Protein AF-A0A925FXT2-F1 (afdb_monomer_lite)

Secondary structure (DSSP, 8-state):
--BSS-TT-HHHHHHT-HHHHHHHHHHHHHHHHH-GGGHHHHHTT-PPS-HHHHHHHHHHHHHHHHTSBHHHHHHHH--

Structure (mmCIF, N/CA/C/O backbone):
data_AF-A0A925FXT2-F1
#
_entry.id   AF-A0A925FXT2-F1
#
loop_
_atom_site.group_PDB
_atom_site.id
_atom_site.type_symbol
_atom_site.label_atom_id
_atom_site.label_alt_id
_atom_site.label_comp_id
_atom_site.label_asym_id
_atom_site.label_entity_id
_atom_site.label_seq_id
_atom_site.pdbx_PDB_ins_code
_atom_site.Cartn_x
_atom_site.Cartn_y
_atom_site.Cartn_z
_atom_site.occupancy
_atom_site.B_iso_or_equiv
_atom_site.auth_seq_id
_atom_site.auth_comp_id
_atom_site.auth_asym_id
_atom_site.auth_atom_id
_atom_site.pdbx_PDB_model_num
ATOM 1 N N . MET A 1 1 ? -19.102 7.663 18.580 1.00 71.69 1 MET A N 1
ATOM 2 C CA . MET A 1 1 ? -18.348 7.849 17.319 1.00 71.69 1 MET A CA 1
ATOM 3 C C . MET A 1 1 ? -18.487 6.612 16.453 1.00 71.69 1 MET A C 1
ATOM 5 O O . MET A 1 1 ? -18.208 5.513 16.925 1.00 71.69 1 MET A O 1
ATOM 9 N N . GLN A 1 2 ? -18.951 6.781 15.216 1.00 91.94 2 GLN A N 1
ATOM 10 C CA . GLN A 1 2 ? -18.975 5.717 14.215 1.00 91.94 2 GLN A CA 1
ATOM 11 C C . GLN A 1 2 ? -17.565 5.544 13.639 1.00 91.94 2 GLN A C 1
ATOM 13 O O . GLN A 1 2 ? -16.904 6.525 13.304 1.00 91.94 2 GLN A O 1
ATOM 18 N N . PHE A 1 3 ? -17.086 4.305 13.561 1.00 96.75 3 PHE A N 1
ATOM 19 C CA . PHE A 1 3 ? -15.820 3.996 12.897 1.00 96.75 3 PHE A CA 1
ATOM 20 C C . PHE A 1 3 ? -15.996 4.007 11.379 1.00 96.75 3 PHE A C 1
ATOM 22 O O . PHE A 1 3 ? -17.029 3.544 10.901 1.00 96.75 3 PHE A O 1
ATOM 29 N N . PHE A 1 4 ? -14.977 4.455 10.639 1.00 97.00 4 PHE A N 1
ATOM 30 C CA . PHE A 1 4 ? -15.019 4.472 9.171 1.00 97.00 4 PHE A CA 1
ATOM 31 C C . PHE A 1 4 ? -15.161 3.056 8.594 1.00 97.00 4 PHE A C 1
ATOM 33 O O . PHE A 1 4 ? -16.041 2.774 7.788 1.00 97.00 4 PHE A O 1
ATOM 40 N N . VAL A 1 5 ? -14.349 2.122 9.095 1.00 97.25 5 VAL A N 1
ATOM 41 C CA . VAL A 1 5 ? -14.500 0.686 8.826 1.00 97.25 5 VAL A CA 1
ATOM 42 C C . VAL A 1 5 ? -15.085 -0.003 10.054 1.00 97.25 5 VAL A C 1
ATOM 44 O O . VAL A 1 5 ? -14.572 0.174 11.162 1.00 97.25 5 VAL A O 1
ATOM 47 N N . SER A 1 6 ? -16.103 -0.848 9.866 1.00 96.62 6 SER A N 1
ATOM 48 C CA . SER A 1 6 ? -16.681 -1.676 10.938 1.00 96.62 6 SER A CA 1
ATOM 49 C C . SER A 1 6 ? -15.607 -2.464 11.700 1.00 96.62 6 SER A C 1
ATOM 51 O O . SER A 1 6 ? -14.697 -3.030 11.091 1.00 96.62 6 SER A O 1
ATOM 53 N N . LYS A 1 7 ? -15.720 -2.535 13.036 1.00 94.75 7 LYS A N 1
ATOM 54 C CA . LYS A 1 7 ? -14.749 -3.227 13.909 1.00 94.75 7 LYS A CA 1
ATOM 55 C C . LYS A 1 7 ? -14.543 -4.699 13.539 1.00 94.75 7 LYS A C 1
ATOM 57 O O . LYS A 1 7 ? -13.425 -5.189 13.646 1.00 94.75 7 LYS A O 1
ATOM 62 N N . ASN A 1 8 ? -15.594 -5.361 13.055 1.00 95.50 8 ASN A N 1
ATOM 63 C CA . ASN A 1 8 ? -15.575 -6.781 12.693 1.00 95.50 8 ASN A CA 1
ATOM 64 C C . ASN A 1 8 ? -15.228 -7.023 11.212 1.00 95.50 8 ASN A C 1
ATOM 66 O O . ASN A 1 8 ? -15.316 -8.150 10.733 1.00 95.50 8 ASN A O 1
ATOM 70 N N . SER A 1 9 ? -14.848 -5.979 10.469 1.00 96.75 9 SER A N 1
ATOM 71 C CA . SER A 1 9 ? -14.491 -6.104 9.057 1.00 96.75 9 SER A CA 1
ATOM 72 C C . SER A 1 9 ? -13.162 -6.831 8.864 1.00 96.75 9 SER A C 1
ATOM 74 O O . SER A 1 9 ? -12.164 -6.532 9.527 1.00 96.75 9 SER A O 1
ATOM 76 N N . ILE A 1 10 ? -13.111 -7.709 7.859 1.00 95.62 10 ILE A N 1
ATOM 77 C CA . ILE A 1 10 ? -11.869 -8.342 7.398 1.00 95.62 10 ILE A CA 1
ATOM 78 C C . ILE A 1 10 ? -10.808 -7.311 6.983 1.00 95.62 10 ILE A C 1
ATOM 80 O O . ILE A 1 10 ? -9.618 -7.556 7.160 1.00 95.62 10 ILE A O 1
ATOM 84 N N . VAL A 1 11 ? -11.222 -6.124 6.530 1.00 95.25 11 VAL A N 1
ATOM 85 C CA . VAL A 1 11 ? -10.318 -5.026 6.159 1.00 95.25 11 VAL A CA 1
ATOM 86 C C . VAL A 1 11 ? -9.438 -4.623 7.345 1.00 95.25 11 VAL A C 1
ATOM 88 O O . VAL A 1 11 ? -8.224 -4.504 7.197 1.00 95.25 11 VAL A O 1
ATOM 91 N N . ARG A 1 12 ? -10.004 -4.514 8.556 1.00 95.56 12 ARG A N 1
ATOM 92 C CA .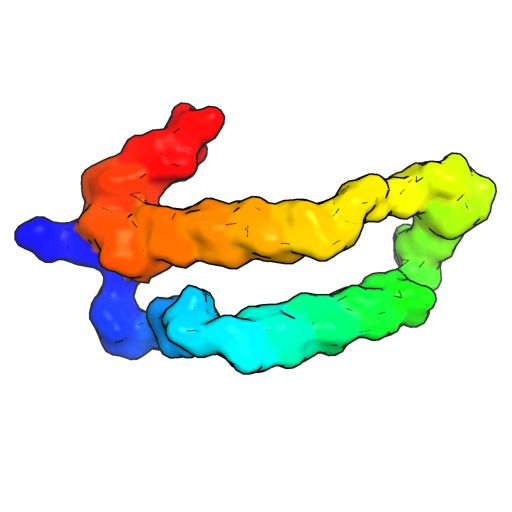 ARG A 1 12 ? -9.219 -4.244 9.775 1.00 95.56 12 ARG A CA 1
ATOM 93 C C . ARG A 1 12 ? -8.262 -5.384 10.109 1.00 95.56 12 ARG A C 1
ATOM 95 O O . ARG A 1 12 ? -7.168 -5.131 10.601 1.00 95.56 12 ARG A O 1
ATOM 102 N N . LYS A 1 13 ? -8.638 -6.636 9.835 1.00 94.00 13 LYS A N 1
ATOM 103 C CA . LYS A 1 13 ? -7.763 -7.796 10.060 1.00 94.00 13 LYS A CA 1
ATOM 104 C C . LYS A 1 13 ? -6.560 -7.787 9.115 1.00 94.00 13 LYS A C 1
ATOM 106 O O . LYS A 1 13 ? -5.453 -8.052 9.569 1.00 94.00 13 LYS A O 1
ATOM 111 N N . ILE A 1 14 ? -6.778 -7.460 7.841 1.00 93.44 14 ILE A N 1
ATOM 112 C CA . ILE A 1 14 ? -5.725 -7.373 6.818 1.00 93.44 14 ILE A CA 1
ATOM 113 C C . ILE A 1 14 ? -4.758 -6.235 7.158 1.00 93.44 14 ILE A C 1
ATOM 115 O O . ILE A 1 14 ? -3.575 -6.475 7.364 1.00 93.44 14 ILE A O 1
ATOM 119 N N . TRP A 1 15 ? -5.265 -5.010 7.315 1.00 94.69 15 TRP A N 1
ATOM 120 C CA . TRP A 1 15 ? -4.433 -3.824 7.562 1.00 94.69 15 TRP A CA 1
ATOM 121 C C . TRP A 1 15 ? -3.887 -3.719 8.995 1.00 94.69 15 TRP A C 1
ATOM 123 O O . TRP A 1 15 ? -3.023 -2.889 9.275 1.00 94.69 15 TRP A O 1
ATOM 133 N N . GLY A 1 16 ? -4.388 -4.548 9.914 1.00 92.31 16 GLY A N 1
ATOM 134 C CA . GLY A 1 16 ? -3.921 -4.625 11.299 1.00 92.31 16 GLY A CA 1
ATOM 135 C C . GLY A 1 16 ? -2.725 -5.551 11.504 1.00 92.31 16 GLY A C 1
ATOM 136 O O . GLY A 1 16 ? -2.094 -5.483 12.557 1.00 92.31 16 GLY A O 1
ATOM 137 N N . LYS A 1 17 ? -2.400 -6.400 10.521 1.00 93.56 17 LYS A N 1
ATOM 138 C CA . LYS A 1 17 ? -1.328 -7.398 10.610 1.00 93.56 17 LYS A CA 1
ATOM 139 C C . LYS A 1 17 ? -0.247 -7.128 9.571 1.00 93.56 17 LYS A C 1
ATOM 141 O O . LYS A 1 17 ? -0.464 -7.340 8.380 1.00 93.56 17 LYS A O 1
ATOM 146 N N . SER A 1 18 ? 0.931 -6.719 10.034 1.00 89.44 18 SER A N 1
ATOM 147 C CA . SER A 1 18 ? 2.076 -6.413 9.167 1.00 89.44 18 SER A CA 1
ATOM 148 C C . SER A 1 18 ? 2.460 -7.590 8.268 1.00 89.44 18 SER A C 1
ATOM 150 O O . SER A 1 18 ? 2.680 -7.386 7.080 1.00 89.44 18 SER A O 1
ATOM 152 N N . ASP A 1 19 ? 2.442 -8.819 8.791 1.00 93.19 19 ASP A N 1
ATOM 153 C CA . ASP A 1 19 ? 2.790 -10.020 8.017 1.00 93.19 19 ASP A CA 1
ATOM 154 C C . ASP A 1 19 ? 1.816 -10.266 6.859 1.00 93.19 19 ASP A C 1
ATOM 156 O O . ASP A 1 19 ? 2.224 -10.649 5.767 1.00 93.19 19 ASP A O 1
ATOM 160 N N . THR A 1 20 ? 0.520 -10.004 7.070 1.00 93.69 20 THR A N 1
ATOM 161 C CA . THR A 1 20 ? -0.500 -10.137 6.018 1.00 93.69 20 THR A CA 1
ATOM 162 C C . THR A 1 20 ? -0.281 -9.110 4.915 1.00 93.69 20 THR A C 1
ATOM 164 O O . THR A 1 20 ? -0.341 -9.446 3.735 1.00 93.69 20 THR A O 1
ATOM 167 N N . VAL A 1 21 ? 0.011 -7.866 5.292 1.00 92.38 21 VAL A N 1
ATOM 168 C CA . VAL A 1 21 ? 0.325 -6.794 4.344 1.00 92.38 21 VAL A CA 1
ATOM 169 C C . VAL A 1 21 ? 1.591 -7.117 3.550 1.00 92.38 21 VAL A C 1
ATOM 171 O O . VAL A 1 21 ? 1.596 -6.983 2.328 1.00 92.38 21 VAL A O 1
ATOM 174 N N . LEU A 1 22 ? 2.648 -7.576 4.225 1.00 92.44 22 LEU A N 1
ATOM 175 C CA . LEU A 1 22 ? 3.916 -7.919 3.586 1.00 92.44 22 LEU A CA 1
ATOM 176 C C . LEU A 1 22 ? 3.760 -9.098 2.622 1.00 92.44 22 LEU A C 1
ATOM 178 O O . LEU A 1 22 ? 4.292 -9.049 1.517 1.00 92.44 22 LEU A O 1
ATOM 182 N N . PHE A 1 23 ? 2.987 -10.116 3.005 1.00 93.81 23 PHE A N 1
ATOM 183 C CA . PHE A 1 23 ? 2.681 -11.258 2.147 1.00 93.81 23 PHE A CA 1
ATOM 184 C C . PHE A 1 23 ? 1.963 -10.834 0.858 1.00 93.81 23 PHE A C 1
ATOM 186 O O . PHE A 1 23 ? 2.381 -11.219 -0.233 1.00 93.81 23 PHE A O 1
ATOM 193 N N . ILE A 1 24 ? 0.929 -9.991 0.970 1.00 92.19 24 ILE A N 1
ATOM 194 C CA . ILE A 1 24 ? 0.199 -9.459 -0.192 1.00 92.19 24 ILE A CA 1
ATOM 195 C C . ILE A 1 24 ? 1.133 -8.636 -1.080 1.00 92.19 24 ILE A C 1
ATOM 197 O O . ILE A 1 24 ? 1.139 -8.817 -2.295 1.00 92.19 24 ILE A O 1
ATOM 201 N N . PHE A 1 25 ? 1.941 -7.754 -0.488 1.00 92.56 25 PHE A N 1
ATOM 202 C CA . PHE A 1 25 ? 2.858 -6.911 -1.248 1.00 92.56 25 PHE A CA 1
ATOM 203 C C . PHE A 1 25 ? 3.918 -7.727 -1.990 1.00 92.56 25 PHE A C 1
ATOM 205 O O . PHE A 1 25 ? 4.168 -7.479 -3.169 1.00 92.56 25 PHE A O 1
ATOM 212 N N . ALA A 1 26 ? 4.522 -8.715 -1.328 1.00 93.00 26 ALA A N 1
ATOM 213 C CA . ALA A 1 26 ? 5.506 -9.596 -1.944 1.00 93.00 26 ALA A CA 1
ATOM 214 C C . ALA A 1 26 ? 4.895 -10.396 -3.106 1.00 93.00 26 ALA A C 1
ATOM 216 O O . ALA A 1 26 ? 5.476 -10.434 -4.190 1.00 93.00 26 ALA A O 1
ATOM 217 N N . GLY A 1 27 ? 3.700 -10.966 -2.910 1.00 95.06 27 GLY A N 1
ATOM 218 C CA . GLY A 1 27 ? 2.973 -11.686 -3.958 1.00 95.06 27 GLY A CA 1
ATOM 219 C C . GLY A 1 27 ? 2.640 -10.799 -5.158 1.00 95.06 27 GLY A C 1
ATOM 220 O O . GLY A 1 27 ? 2.969 -11.149 -6.287 1.00 95.06 27 GLY A O 1
ATOM 221 N N . ALA A 1 28 ? 2.079 -9.612 -4.912 1.00 93.94 28 ALA A N 1
ATOM 222 C CA . ALA A 1 28 ? 1.751 -8.650 -5.964 1.00 93.94 28 ALA A CA 1
ATOM 223 C C . ALA A 1 28 ? 2.999 -8.141 -6.706 1.00 93.94 28 ALA A C 1
ATOM 225 O O . ALA A 1 28 ? 2.947 -7.910 -7.909 1.00 93.94 28 ALA A O 1
ATOM 226 N N . SER A 1 29 ? 4.131 -7.992 -6.011 1.00 92.81 29 SER A N 1
ATOM 227 C CA . SER A 1 29 ? 5.399 -7.582 -6.629 1.00 92.81 29 SER A CA 1
ATOM 228 C C . SER A 1 29 ? 5.953 -8.665 -7.557 1.00 92.81 29 SER A C 1
ATOM 230 O O . SER A 1 29 ? 6.443 -8.354 -8.641 1.00 92.81 29 SER A O 1
ATOM 232 N N . ALA A 1 30 ? 5.846 -9.935 -7.155 1.00 94.31 30 ALA A N 1
ATOM 233 C CA . ALA A 1 30 ? 6.217 -11.068 -7.997 1.00 94.31 30 ALA A CA 1
ATOM 234 C C . ALA A 1 30 ? 5.297 -11.184 -9.224 1.00 94.31 30 ALA A C 1
ATOM 236 O O . ALA A 1 30 ? 5.785 -11.364 -10.336 1.00 94.31 30 ALA A O 1
ATOM 237 N N . GLU A 1 31 ? 3.983 -11.025 -9.040 1.00 96.19 31 GLU A N 1
ATOM 238 C CA . GLU A 1 31 ? 3.012 -11.025 -10.140 1.00 96.19 31 GLU A CA 1
ATOM 239 C C . GLU A 1 31 ? 3.258 -9.868 -11.117 1.00 96.19 31 GLU A C 1
ATOM 241 O O . GLU A 1 31 ? 3.277 -10.077 -12.329 1.00 96.19 31 GLU A O 1
ATOM 246 N N . PHE A 1 32 ? 3.517 -8.663 -10.600 1.00 94.50 32 PHE A N 1
ATOM 247 C CA . PHE A 1 32 ? 3.853 -7.491 -11.407 1.00 94.50 32 PHE A CA 1
ATOM 248 C C . PHE A 1 32 ? 5.066 -7.760 -12.300 1.00 94.50 32 PHE A C 1
ATOM 250 O O . PHE A 1 32 ? 5.006 -7.496 -13.495 1.00 94.50 32 PHE A O 1
ATOM 257 N N . ALA A 1 33 ? 6.134 -8.348 -11.754 1.00 92.12 33 ALA A N 1
ATOM 258 C CA . ALA A 1 33 ? 7.345 -8.644 -12.517 1.00 92.12 33 ALA A CA 1
ATOM 259 C C . ALA A 1 33 ? 7.148 -9.684 -13.638 1.00 92.12 33 ALA A C 1
ATOM 261 O O . ALA A 1 33 ? 7.974 -9.757 -14.544 1.00 92.12 33 ALA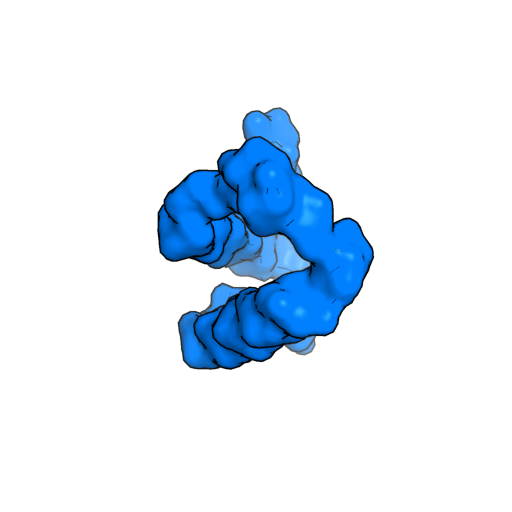 A O 1
ATOM 262 N N . LEU A 1 34 ? 6.080 -10.487 -13.584 1.00 94.69 34 LEU A N 1
ATOM 263 C CA . LEU A 1 34 ? 5.763 -11.516 -14.581 1.00 94.69 34 LEU A CA 1
ATOM 264 C C . LEU A 1 34 ? 4.665 -11.088 -15.568 1.00 94.69 34 LEU A C 1
ATOM 266 O O . LEU A 1 34 ? 4.331 -11.837 -16.490 1.00 94.69 34 LEU A O 1
ATOM 270 N N . ASN A 1 35 ? 4.079 -9.904 -15.389 1.00 96.56 35 ASN A N 1
ATOM 271 C CA . ASN A 1 35 ? 2.966 -9.447 -16.204 1.00 96.56 35 ASN A CA 1
ATOM 272 C C . ASN A 1 35 ? 3.457 -8.714 -17.463 1.00 96.56 35 ASN A C 1
ATOM 274 O O . ASN A 1 35 ? 3.906 -7.574 -17.401 1.00 96.56 35 ASN A O 1
ATOM 278 N N . LYS A 1 36 ? 3.257 -9.322 -18.639 1.00 96.81 36 LYS A N 1
ATOM 279 C CA . LYS A 1 36 ? 3.656 -8.733 -19.933 1.00 96.81 36 LYS A CA 1
ATOM 280 C C . LYS A 1 36 ? 3.094 -7.331 -20.193 1.00 96.81 36 LYS A C 1
ATOM 282 O O . LYS A 1 36 ? 3.694 -6.554 -20.929 1.00 96.81 36 LYS A O 1
ATOM 287 N N . ALA A 1 37 ? 1.947 -6.981 -19.604 1.00 97.38 37 ALA A N 1
ATOM 288 C CA . ALA A 1 37 ? 1.362 -5.649 -19.757 1.00 97.38 37 ALA A CA 1
ATOM 289 C C . ALA A 1 37 ? 2.240 -4.535 -19.159 1.00 97.38 37 ALA A C 1
ATOM 291 O O . ALA A 1 37 ? 2.049 -3.366 -19.499 1.00 97.38 37 ALA A O 1
ATOM 292 N N . VAL A 1 38 ? 3.200 -4.871 -18.288 1.00 96.50 38 VAL A N 1
ATOM 293 C CA . VAL A 1 38 ? 4.106 -3.905 -17.653 1.00 96.50 38 VAL A CA 1
ATOM 294 C C . VAL A 1 38 ? 5.528 -3.917 -18.221 1.00 96.50 38 VAL A C 1
ATOM 296 O O . VAL A 1 38 ? 6.325 -3.067 -17.831 1.00 96.50 38 VAL A O 1
ATOM 299 N N . ASP A 1 39 ? 5.842 -4.786 -19.190 1.00 96.38 39 ASP A N 1
ATOM 300 C CA . ASP A 1 39 ? 7.179 -4.908 -19.804 1.00 96.38 39 ASP A CA 1
ATOM 301 C C . ASP A 1 39 ? 7.721 -3.563 -20.312 1.00 96.38 39 ASP A C 1
ATOM 303 O O . ASP A 1 39 ? 8.905 -3.250 -20.174 1.00 96.38 39 ASP A O 1
ATOM 307 N N . TRP A 1 40 ? 6.844 -2.715 -20.856 1.00 96.88 40 TRP A N 1
ATOM 308 C CA . TRP A 1 40 ? 7.219 -1.392 -21.355 1.00 96.88 40 TRP A CA 1
ATOM 309 C C . TRP A 1 40 ? 7.868 -0.507 -20.280 1.00 96.88 40 TRP A C 1
ATOM 311 O O . TRP A 1 40 ? 8.713 0.323 -20.618 1.00 96.88 40 TRP A O 1
ATOM 321 N N . LEU A 1 41 ? 7.538 -0.679 -18.993 1.00 96.69 41 LEU A N 1
ATOM 322 C CA . LEU A 1 41 ? 8.168 0.059 -17.891 1.00 96.69 41 LEU A CA 1
ATOM 323 C C . LEU A 1 41 ? 9.652 -0.289 -17.759 1.00 96.69 41 LEU A C 1
ATOM 325 O O . LEU A 1 41 ? 10.460 0.596 -17.481 1.00 96.69 41 LEU A O 1
ATOM 329 N N . TYR A 1 42 ? 10.013 -1.549 -18.005 1.00 93.50 42 TYR A N 1
ATOM 330 C CA . TYR A 1 42 ? 11.392 -2.027 -17.957 1.00 93.50 42 TYR A CA 1
ATOM 331 C C . TYR A 1 42 ? 12.195 -1.503 -19.152 1.00 93.50 42 TYR A C 1
ATOM 333 O O . TYR A 1 42 ? 13.277 -0.953 -18.966 1.00 93.50 42 TYR A O 1
ATOM 341 N N . PHE A 1 43 ? 11.640 -1.576 -20.367 1.00 95.75 43 PHE A N 1
ATOM 342 C CA . PHE A 1 43 ? 12.325 -1.105 -21.580 1.00 95.75 43 PHE A CA 1
ATOM 343 C C . PHE A 1 43 ? 12.439 0.420 -21.675 1.00 95.75 43 PHE A C 1
ATOM 345 O O . PHE A 1 43 ? 13.364 0.930 -22.302 1.00 95.75 43 PHE A O 1
ATOM 352 N N . THR A 1 44 ? 11.516 1.159 -21.056 1.00 97.50 44 THR A N 1
ATOM 353 C CA . THR A 1 44 ? 11.544 2.632 -21.038 1.00 97.50 44 THR A CA 1
ATOM 354 C C . THR A 1 44 ? 12.209 3.217 -19.793 1.00 97.50 44 THR A C 1
ATOM 356 O O . THR A 1 44 ? 12.333 4.436 -19.700 1.00 97.50 44 THR A O 1
ATOM 359 N N . GLY A 1 45 ? 12.608 2.383 -18.824 1.00 94.62 45 GLY A N 1
ATOM 360 C CA . GLY A 1 45 ? 13.152 2.841 -17.542 1.00 94.62 45 GLY A CA 1
ATOM 361 C C . GLY A 1 45 ? 12.142 3.604 -16.674 1.00 94.62 45 GLY A C 1
ATOM 362 O O . GLY A 1 45 ? 12.536 4.368 -15.799 1.00 94.62 45 GLY A O 1
ATOM 363 N N . LYS A 1 46 ? 10.837 3.419 -16.908 1.00 95.44 46 LYS A N 1
ATOM 364 C CA . LYS A 1 46 ? 9.744 4.116 -16.206 1.00 95.44 46 LYS A CA 1
ATOM 365 C C . LYS A 1 46 ? 9.218 3.353 -14.990 1.00 95.44 46 LYS A C 1
ATOM 367 O O . LYS A 1 46 ? 8.113 3.631 -14.525 1.00 95.44 46 LYS A O 1
ATOM 372 N N . LEU A 1 47 ? 9.982 2.390 -14.474 1.00 93.44 47 LEU A N 1
ATOM 373 C CA . LEU A 1 47 ? 9.624 1.699 -13.238 1.00 93.44 47 LEU A CA 1
ATOM 374 C C . LEU A 1 47 ? 9.414 2.713 -12.101 1.00 93.44 47 LEU A C 1
ATOM 376 O O . LEU A 1 47 ? 10.216 3.641 -11.958 1.00 93.44 47 LEU A O 1
ATOM 380 N N . PRO A 1 48 ? 8.364 2.549 -11.276 1.00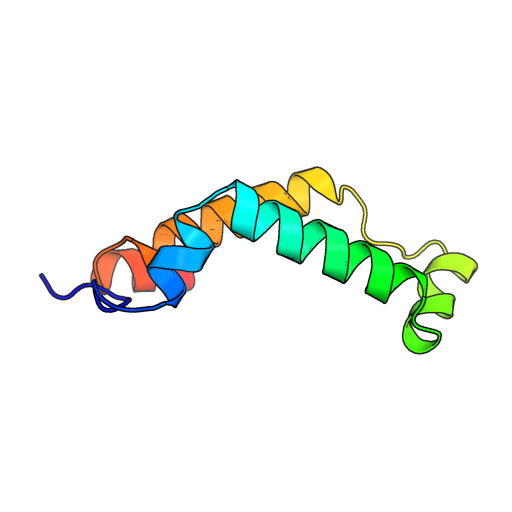 89.19 48 PRO A N 1
ATOM 381 C CA . PRO A 1 48 ? 8.170 3.396 -10.111 1.00 89.19 48 PRO A CA 1
ATOM 382 C C . PRO A 1 48 ? 9.406 3.366 -9.209 1.00 89.19 48 PRO A C 1
ATOM 384 O O . PRO A 1 48 ? 9.841 2.300 -8.771 1.00 89.19 48 PRO A O 1
ATOM 387 N N . ALA A 1 49 ? 9.954 4.542 -8.920 1.00 92.62 49 ALA A N 1
ATOM 388 C CA . ALA A 1 49 ? 11.042 4.674 -7.965 1.00 92.62 49 ALA A CA 1
ATOM 389 C C . ALA A 1 49 ? 10.555 4.404 -6.530 1.00 92.62 49 ALA A C 1
ATOM 391 O O . ALA A 1 49 ? 9.373 4.575 -6.216 1.00 92.62 49 ALA A O 1
ATOM 392 N N . ASP A 1 50 ? 11.494 4.019 -5.664 1.00 94.62 50 ASP A N 1
ATOM 393 C CA . ASP A 1 50 ? 11.295 3.838 -4.219 1.00 94.62 50 ASP A CA 1
ATOM 394 C C . ASP A 1 50 ? 10.124 2.898 -3.825 1.00 94.62 50 ASP A C 1
ATOM 396 O O . ASP A 1 50 ? 9.165 3.303 -3.160 1.00 94.62 50 ASP A O 1
ATOM 400 N N . PRO A 1 51 ? 10.164 1.609 -4.218 1.00 89.81 51 PRO A N 1
ATOM 401 C CA . PRO A 1 51 ? 9.082 0.663 -3.929 1.00 89.81 51 PRO A CA 1
ATOM 402 C C . PRO A 1 51 ? 8.849 0.441 -2.425 1.00 89.81 51 PRO A C 1
ATOM 404 O O . PRO A 1 51 ? 7.706 0.251 -2.006 1.00 89.81 51 PRO A O 1
ATOM 407 N N . LEU A 1 52 ? 9.901 0.502 -1.599 1.00 91.88 52 LEU A N 1
ATOM 408 C CA . LEU A 1 52 ? 9.785 0.339 -0.147 1.00 91.88 52 LEU A CA 1
ATOM 409 C C . LEU A 1 52 ? 9.141 1.563 0.509 1.00 91.88 52 LEU A C 1
ATOM 411 O O . LEU A 1 52 ? 8.225 1.404 1.318 1.00 91.88 52 LEU A O 1
ATOM 415 N N . GLY A 1 53 ? 9.553 2.780 0.139 1.00 93.94 53 GLY A N 1
ATOM 416 C CA . GLY A 1 53 ? 8.903 3.995 0.626 1.00 93.94 53 GLY A CA 1
ATOM 417 C C . GLY A 1 53 ? 7.426 4.046 0.236 1.00 93.94 53 GLY A C 1
ATOM 418 O O . GLY A 1 53 ? 6.576 4.353 1.075 1.00 93.94 53 GLY A O 1
ATOM 419 N N . ARG A 1 54 ? 7.092 3.636 -0.996 1.00 92.06 54 ARG A N 1
ATOM 420 C CA . ARG A 1 54 ? 5.701 3.517 -1.475 1.00 92.06 54 ARG A CA 1
ATOM 421 C C . ARG A 1 54 ? 4.886 2.470 -0.713 1.00 92.06 54 ARG A C 1
ATOM 423 O O . ARG A 1 54 ? 3.709 2.707 -0.433 1.00 92.06 54 ARG A O 1
ATOM 430 N N . LEU A 1 55 ? 5.485 1.337 -0.340 1.00 91.31 55 LEU A N 1
ATOM 431 C CA . LEU A 1 55 ? 4.841 0.354 0.535 1.00 91.31 55 LEU A CA 1
ATOM 432 C C . LEU A 1 55 ? 4.500 0.991 1.885 1.00 91.31 55 LEU A C 1
ATOM 434 O O . LEU A 1 55 ? 3.337 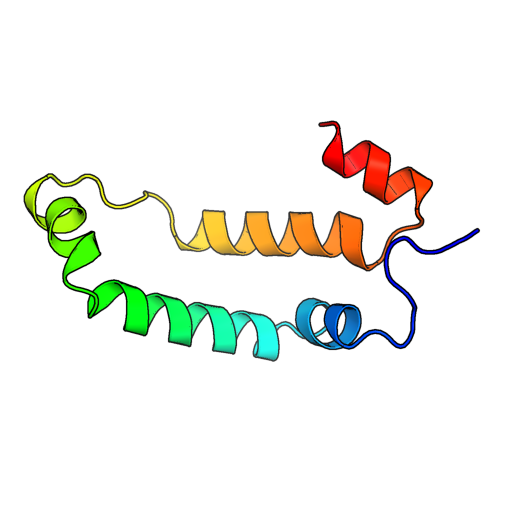1.003 2.289 1.00 91.31 55 LEU A O 1
ATOM 438 N N . PHE A 1 56 ? 5.489 1.554 2.581 1.00 91.75 56 PHE A N 1
ATOM 439 C CA . PHE A 1 56 ? 5.271 2.100 3.921 1.00 91.75 56 PHE A CA 1
ATOM 440 C C . PHE A 1 56 ? 4.306 3.288 3.926 1.00 91.75 56 PHE A C 1
ATOM 442 O O . PHE A 1 56 ? 3.495 3.402 4.851 1.00 91.75 56 PHE A O 1
ATOM 449 N N . SER A 1 57 ? 4.334 4.143 2.899 1.00 92.75 57 SER A N 1
ATOM 450 C CA . SER A 1 57 ? 3.378 5.245 2.767 1.00 92.75 57 SER A CA 1
ATOM 451 C C . SER A 1 57 ? 1.950 4.730 2.586 1.00 92.75 57 SER A C 1
ATOM 453 O O . SER A 1 57 ? 1.054 5.189 3.295 1.00 92.75 57 SER A O 1
ATOM 455 N N . THR A 1 58 ? 1.753 3.708 1.747 1.00 91.75 58 THR A N 1
ATOM 456 C CA . THR A 1 58 ? 0.455 3.045 1.547 1.00 91.75 58 THR A CA 1
ATOM 457 C C . THR A 1 58 ? -0.058 2.436 2.848 1.00 91.75 58 THR A C 1
ATOM 459 O O . THR A 1 58 ? -1.200 2.668 3.236 1.00 91.75 58 THR A O 1
ATOM 462 N N . VAL A 1 59 ? 0.792 1.707 3.577 1.00 92.12 59 VAL A N 1
ATOM 463 C CA . VAL A 1 59 ? 0.417 1.088 4.859 1.00 92.12 59 VAL A CA 1
ATOM 464 C C . VAL A 1 59 ? 0.049 2.139 5.897 1.00 92.12 59 VAL A C 1
ATOM 466 O O . VAL A 1 59 ? -0.958 2.000 6.594 1.00 92.12 59 VAL A O 1
ATOM 469 N N . ARG A 1 60 ? 0.839 3.211 6.000 1.00 92.75 60 ARG A N 1
ATOM 470 C CA . ARG A 1 60 ? 0.570 4.306 6.935 1.00 92.75 60 ARG A CA 1
ATOM 471 C C . ARG A 1 60 ? -0.743 5.003 6.599 1.00 92.75 60 ARG A C 1
ATOM 473 O O . ARG A 1 60 ? -1.537 5.242 7.505 1.00 92.75 60 ARG A O 1
ATOM 480 N N . TYR A 1 61 ? -0.970 5.305 5.324 1.00 94.69 61 TYR A N 1
ATOM 481 C CA . TYR A 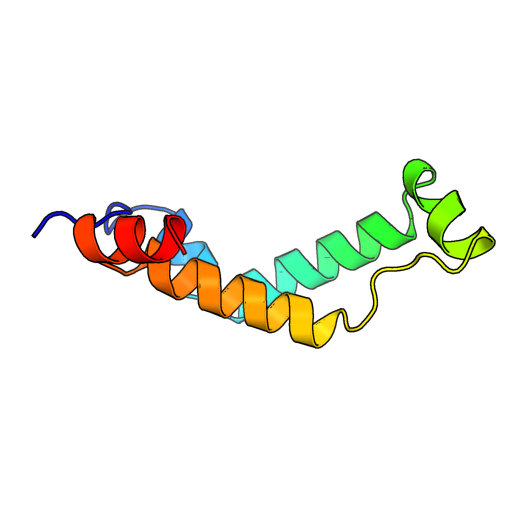1 61 ? -2.193 5.939 4.846 1.00 94.69 61 TYR A CA 1
ATOM 482 C C . TYR A 1 61 ? -3.422 5.060 5.106 1.00 94.69 61 TYR A C 1
ATOM 484 O O . TYR A 1 61 ? -4.361 5.490 5.770 1.00 94.69 61 TYR A O 1
ATOM 492 N N . ALA A 1 62 ? -3.372 3.783 4.721 1.00 94.62 62 ALA A N 1
ATOM 493 C CA . ALA A 1 62 ? -4.464 2.846 4.960 1.00 94.62 62 ALA A CA 1
ATOM 494 C C . ALA A 1 62 ? -4.779 2.694 6.456 1.00 94.62 62 ALA A C 1
ATOM 496 O O . ALA A 1 62 ? -5.945 2.692 6.845 1.00 94.62 62 ALA A O 1
ATOM 497 N N . ARG A 1 63 ? -3.763 2.634 7.329 1.00 93.19 63 ARG A N 1
ATOM 498 C CA . ARG A 1 63 ? -3.985 2.566 8.782 1.00 93.19 63 ARG A CA 1
ATOM 499 C C . ARG A 1 63 ? -4.634 3.829 9.353 1.00 93.19 63 ARG A C 1
ATOM 501 O O . ARG A 1 63 ? -5.453 3.688 10.259 1.00 93.19 63 ARG A O 1
ATOM 508 N N . LYS A 1 64 ? -4.306 5.020 8.831 1.00 94.25 64 LYS A N 1
ATOM 509 C CA . LYS A 1 64 ? -4.955 6.287 9.225 1.00 94.25 64 LYS A CA 1
ATOM 510 C C . LYS A 1 64 ? -6.457 6.287 8.938 1.00 94.25 64 LYS A C 1
ATOM 512 O O . LYS A 1 64 ? -7.190 6.923 9.673 1.00 94.25 64 LYS A O 1
ATOM 517 N N . ILE A 1 65 ? -6.910 5.558 7.920 1.00 96.50 65 ILE A N 1
ATOM 518 C CA . ILE A 1 65 ? -8.324 5.496 7.522 1.00 96.50 65 ILE A CA 1
ATOM 519 C C . ILE A 1 65 ? -9.033 4.319 8.203 1.00 96.50 65 ILE A C 1
ATOM 521 O O . ILE A 1 65 ? -10.052 4.475 8.870 1.00 96.50 65 ILE A O 1
ATOM 525 N N . VAL A 1 66 ? -8.473 3.113 8.075 1.00 96.94 66 VAL A N 1
ATOM 526 C CA . VAL A 1 66 ? -9.135 1.856 8.461 1.00 96.94 66 VAL A CA 1
ATOM 527 C C . VAL A 1 66 ? -9.427 1.780 9.959 1.00 96.94 66 VAL A C 1
ATOM 529 O O . VAL A 1 66 ? -10.417 1.166 10.362 1.00 96.94 66 VAL A O 1
ATOM 532 N N . PHE A 1 67 ? -8.584 2.390 10.796 1.00 95.69 67 PHE A N 1
ATOM 533 C CA . PHE A 1 67 ? -8.725 2.321 12.251 1.00 95.69 67 PHE A CA 1
ATOM 534 C C . PHE A 1 67 ? -9.352 3.562 12.885 1.00 95.69 67 PHE A C 1
ATOM 536 O O . PHE A 1 67 ? -9.710 3.492 14.061 1.00 95.69 67 PHE A O 1
ATOM 543 N N . ALA A 1 68 ? -9.554 4.625 12.113 1.00 96.88 68 ALA A N 1
ATOM 544 C CA . ALA A 1 68 ? -10.068 5.901 12.583 1.00 96.88 68 ALA A CA 1
ATOM 545 C C . ALA A 1 68 ? -11.602 5.949 12.671 1.00 96.88 68 ALA A C 1
ATOM 547 O O . ALA A 1 68 ? -12.329 5.057 12.197 1.00 96.88 68 ALA A O 1
ATOM 548 N N . SER A 1 69 ? -12.100 7.000 13.320 1.00 97.31 69 SER A N 1
ATOM 549 C CA . SER A 1 69 ? -13.503 7.392 13.212 1.00 97.31 69 SER A CA 1
ATOM 550 C C . SER A 1 69 ? -13.847 7.839 11.791 1.00 97.31 69 SER A C 1
ATOM 552 O O . SER A 1 69 ? -12.965 8.113 10.982 1.00 97.31 69 SER A O 1
ATOM 554 N N . ALA A 1 70 ? -15.141 7.883 11.472 1.00 96.31 70 ALA A N 1
ATOM 555 C CA . ALA A 1 70 ? -15.600 8.319 10.156 1.00 96.31 70 ALA A CA 1
ATOM 556 C C . ALA A 1 70 ? -15.118 9.741 9.814 1.00 96.31 70 ALA A C 1
ATOM 558 O O . ALA A 1 70 ? -14.693 9.984 8.691 1.00 96.31 70 ALA A O 1
ATOM 559 N N . GLU A 1 71 ? -15.132 10.648 10.791 1.00 96.31 71 GLU A N 1
ATOM 560 C CA . GLU A 1 71 ? -14.705 12.040 10.624 1.00 96.31 71 GLU A CA 1
ATOM 561 C C . GLU A 1 71 ? -13.203 12.155 10.330 1.00 96.31 71 GLU A C 1
ATOM 563 O O . GLU A 1 71 ? -12.811 12.716 9.311 1.00 96.31 71 GLU A O 1
ATOM 568 N N . GLU A 1 72 ? -12.360 11.546 11.168 1.00 96.25 72 GLU A N 1
ATOM 569 C CA . GLU A 1 72 ? -10.900 11.538 10.992 1.00 96.25 72 GLU A CA 1
ATOM 570 C C . GLU A 1 72 ? -10.472 10.874 9.675 1.00 96.25 72 GLU A C 1
ATOM 572 O O . GLU A 1 72 ? -9.529 11.323 9.024 1.00 96.25 72 GLU A O 1
ATOM 577 N N . ALA A 1 73 ? -11.154 9.795 9.282 1.00 96.88 73 ALA A N 1
ATOM 578 C CA . ALA A 1 73 ? -10.877 9.098 8.035 1.00 96.88 73 ALA A CA 1
ATOM 579 C C . ALA A 1 73 ? -11.211 9.960 6.812 1.00 96.88 73 ALA A C 1
ATOM 581 O O . ALA A 1 73 ? -10.388 10.035 5.905 1.00 96.88 73 ALA A O 1
ATOM 582 N N . ASN A 1 74 ? -12.369 10.628 6.803 1.00 96.25 74 ASN A N 1
ATOM 583 C CA . ASN A 1 74 ? -12.743 11.542 5.721 1.00 96.25 74 ASN A CA 1
ATOM 584 C C . ASN A 1 74 ? -11.748 12.707 5.619 1.00 96.25 74 ASN A C 1
ATOM 586 O O . ASN A 1 74 ? -11.237 12.974 4.538 1.00 96.25 74 ASN A O 1
ATOM 590 N N . ALA A 1 75 ? -11.359 13.303 6.750 1.00 95.94 75 ALA A N 1
ATOM 591 C CA . ALA A 1 75 ? -10.347 14.359 6.768 1.00 95.94 75 ALA A CA 1
ATOM 592 C C . ALA A 1 75 ? -8.986 13.907 6.202 1.00 95.94 75 ALA A C 1
ATOM 594 O O . ALA A 1 75 ? -8.287 14.699 5.581 1.00 95.94 75 ALA A O 1
ATOM 595 N N . ALA A 1 76 ? -8.602 12.640 6.401 1.00 94.56 76 ALA A N 1
ATOM 596 C CA . ALA A 1 76 ? -7.381 12.073 5.825 1.00 94.56 76 ALA A CA 1
ATOM 597 C C . ALA A 1 76 ? -7.506 11.712 4.332 1.00 94.56 76 ALA A C 1
ATOM 599 O O . ALA A 1 76 ? -6.486 11.516 3.675 1.00 94.56 76 ALA A O 1
ATOM 600 N N . ILE A 1 77 ? -8.725 11.555 3.811 1.00 94.88 77 ILE A N 1
ATOM 601 C CA . ILE A 1 77 ? -8.989 11.284 2.390 1.00 94.88 77 ILE A CA 1
ATOM 602 C C . ILE A 1 77 ? -8.972 12.584 1.581 1.00 94.88 77 ILE A C 1
ATOM 604 O O . ILE A 1 77 ? -8.483 12.581 0.456 1.00 94.88 77 ILE A O 1
ATOM 608 N N . ASP A 1 78 ? -9.450 13.678 2.171 1.00 92.62 78 ASP A N 1
ATOM 609 C CA . ASP A 1 78 ? -9.559 14.986 1.516 1.00 92.62 78 ASP A CA 1
ATOM 610 C C . ASP A 1 78 ?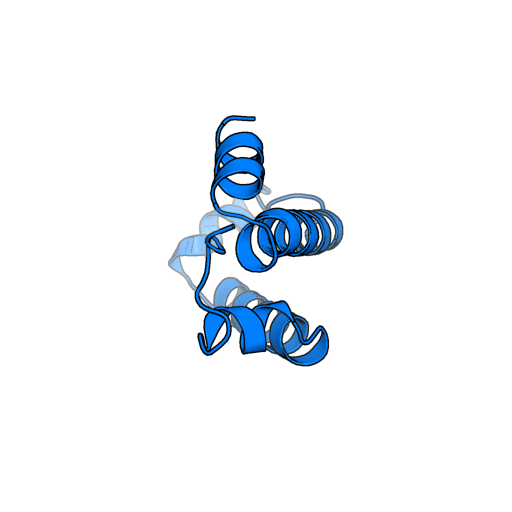 -8.230 15.779 1.459 1.00 92.62 78 ASP A C 1
ATOM 612 O O . ASP A 1 78 ? -8.199 16.894 0.934 1.00 92.62 78 ASP A O 1
ATOM 616 N N . THR A 1 79 ? -7.135 15.223 1.992 1.00 79.19 79 THR A N 1
ATOM 617 C CA . THR A 1 79 ? -5.759 15.771 1.935 1.00 79.19 79 THR A CA 1
ATOM 618 C C . THR A 1 79 ? -4.913 15.121 0.856 1.00 79.19 79 THR A C 1
ATOM 620 O O . THR A 1 79 ? -4.204 15.866 0.145 1.00 79.19 79 THR A O 1
#

Radius of gyration: 15.76 Å; chains: 1; bounding box: 32×28×39 Å

Foldseek 3Di:
DAALADPPDVLCVQLVDPVSLVVVLVVVVVVLVVDPVCVVCVVVVVPDPDSPVVSVVVSVLSCQRNGGHSVSNVVSVVD

Sequence (79 aa):
MQFFVSKNSIVRKIWGKSDTVLFIFAGASAEFALNKAVDWLYFTGKLPADPLGRLFSTVRYARKIVFASAEEANAAIDT

pLDDT: mean 93.95, std 3.63, range [71.69, 97.5]